Protein AF-A0A3N0EUF0-F1 (afdb_monomer)

InterPro domains:
  IPR025345 Protein of unknown function DUF4249 [PF14054] (13-140)

Foldseek 3Di:
DFDAFEDFAFPDKDWQCQDDPRGHWIKIKIKGFAAQVDWWKKKKWKDWPPDPGIDMDIDTCPPPRRHIDMDMDIDPPDDAFIKIKMKMKTFDPLVSVLVVLVVLCVVPDPPRDDNDQRAEPDADPVDRVPGDSDYDHHYDIHIDMDGHD

Organism: Sinomicrobium pectinilyticum (NCBI:txid1084421)

Secondary structure (DSSP, 8-state):
---EE--PPEEEEEEEEEETTTT-EEEEEEEEE--TTS--EEEEEEE-TT-SS-EEEEEE-TTTTTSEEEEEEE-TT--TT-EEEEEEEEE-HHHHHHHHHHHHHHS--TTPPP------S---SS-TTS--S----EE-EEEEEEE--

Radius of gyration: 17.17 Å; Cα contacts (8 Å, |Δi|>4): 298; chains: 1; bounding box: 48×38×45 Å

Sequence (149 aa):
SEQLMSVPEITRIEQEDDAGFLSDEIEVTFYYQDNPEENNHYMSKFETDFLIYPEYDINDDKFTQGNEMFDSFSHEDLETGDRLDITFYGISERFDNYMSLILEATDGGSFSTPPANVRGNLINTTNEENYAYGYFRLCETDIRSYVVE

Mean predicted aligned error: 4.53 Å

Structure (mmCIF, N/CA/C/O backbone):
data_AF-A0A3N0EUF0-F1
#
_entry.id   AF-A0A3N0EUF0-F1
#
loop_
_atom_site.group_PDB
_atom_site.id
_atom_site.type_symbol
_atom_site.label_atom_id
_atom_site.label_alt_id
_atom_site.label_comp_id
_atom_site.label_asym_id
_atom_site.label_entity_id
_atom_site.label_seq_id
_atom_site.pdbx_PDB_ins_code
_atom_site.Cartn_x
_atom_site.Cartn_y
_atom_site.Cartn_z
_atom_site.occupancy
_atom_site.B_iso_or_equiv
_atom_site.auth_seq_id
_atom_site.auth_comp_id
_atom_site.auth_asym_id
_atom_site.auth_atom_id
_atom_site.pdbx_PDB_model_num
ATOM 1 N N . SER A 1 1 ? -12.086 9.962 13.669 1.00 74.94 1 SER A N 1
ATOM 2 C CA . SER A 1 1 ? -12.888 8.811 13.202 1.00 74.94 1 SER A CA 1
ATOM 3 C C . SER A 1 1 ? -12.436 8.478 11.802 1.00 74.94 1 SER A C 1
ATOM 5 O O . SER A 1 1 ? -11.902 9.367 11.154 1.00 74.94 1 SER A O 1
ATOM 7 N N . GLU A 1 2 ? -12.635 7.243 11.352 1.00 90.88 2 GLU A N 1
ATOM 8 C CA . GLU A 1 2 ? -12.324 6.886 9.966 1.00 90.88 2 GLU A CA 1
ATOM 9 C C . GLU A 1 2 ? -13.209 7.647 8.986 1.00 90.88 2 GLU A C 1
ATOM 11 O O . GLU A 1 2 ? -14.380 7.917 9.274 1.00 90.88 2 GLU A O 1
ATOM 16 N N . GLN A 1 3 ? -12.616 8.001 7.855 1.00 92.69 3 GLN A N 1
ATOM 17 C CA . GLN A 1 3 ? -13.232 8.687 6.725 1.00 92.69 3 GLN A CA 1
ATOM 18 C C . GLN A 1 3 ? -12.701 8.040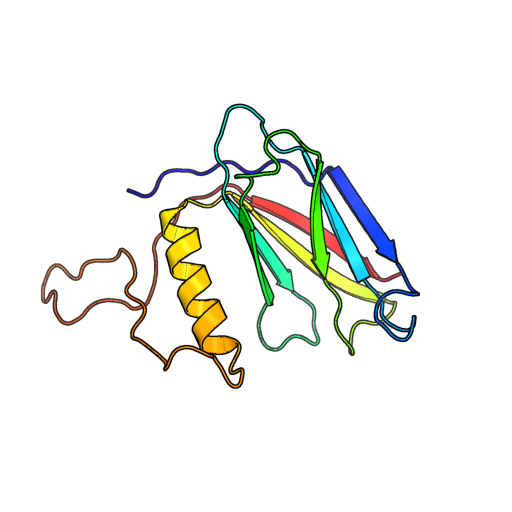 5.449 1.00 92.69 3 GLN A C 1
ATOM 20 O O . GLN A 1 3 ? -11.711 7.322 5.515 1.00 92.69 3 GLN A O 1
ATOM 25 N N . LEU A 1 4 ? -13.368 8.267 4.316 1.00 95.88 4 LEU A N 1
ATOM 26 C CA . LEU A 1 4 ? -12.832 7.835 3.029 1.00 95.88 4 LEU A CA 1
ATOM 27 C C . LEU A 1 4 ? -11.540 8.607 2.757 1.00 95.88 4 LEU A C 1
ATOM 29 O O . LEU A 1 4 ? -11.587 9.826 2.614 1.00 95.88 4 LEU A O 1
ATOM 33 N N . MET A 1 5 ? -10.425 7.887 2.711 1.00 96.81 5 MET A N 1
ATOM 34 C CA . MET A 1 5 ? -9.118 8.438 2.364 1.00 96.81 5 MET A CA 1
ATOM 35 C C . MET A 1 5 ? -8.849 8.204 0.879 1.00 96.81 5 MET A C 1
ATOM 37 O O . MET A 1 5 ? -8.949 7.064 0.423 1.00 96.81 5 MET A O 1
ATOM 41 N N . SER A 1 6 ? -8.547 9.267 0.141 1.00 96.81 6 SER A N 1
ATOM 42 C CA . SER A 1 6 ? -8.184 9.192 -1.277 1.00 96.81 6 SER A CA 1
ATOM 43 C C . SER A 1 6 ? -6.745 8.711 -1.449 1.00 96.81 6 SER A C 1
ATOM 45 O O . SER A 1 6 ? -5.940 8.822 -0.527 1.00 96.81 6 SER A O 1
ATOM 47 N N . VAL A 1 7 ? -6.412 8.211 -2.635 1.00 97.81 7 VAL A N 1
ATOM 48 C CA . VAL A 1 7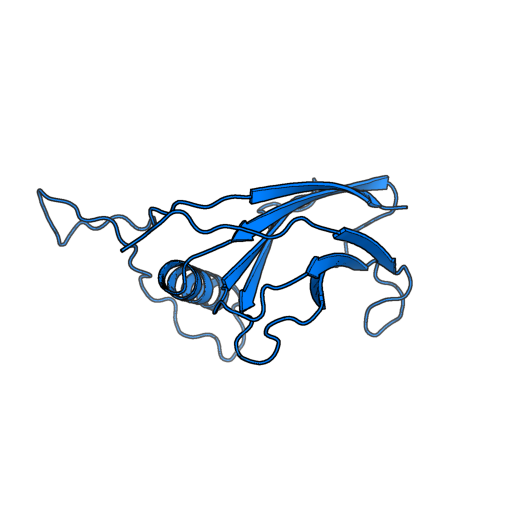 ? -5.048 7.812 -3.001 1.00 97.81 7 VAL A CA 1
ATOM 49 C C . VAL A 1 7 ? -4.712 8.361 -4.387 1.00 97.81 7 VAL A C 1
ATOM 51 O O . VAL A 1 7 ? -5.595 8.356 -5.250 1.00 97.81 7 VAL A O 1
ATOM 54 N N . PRO A 1 8 ? -3.489 8.858 -4.638 1.00 97.75 8 PRO A N 1
ATOM 55 C CA . PRO A 1 8 ? -3.094 9.213 -5.990 1.00 97.75 8 PRO A CA 1
ATOM 56 C C . PRO A 1 8 ? -2.918 7.956 -6.848 1.00 97.75 8 PRO A C 1
ATOM 58 O O . PRO A 1 8 ? -2.670 6.857 -6.352 1.00 97.75 8 PRO A O 1
ATOM 61 N N . GLU A 1 9 ? -3.045 8.126 -8.161 1.00 98.31 9 GLU A N 1
ATOM 62 C CA . GLU A 1 9 ? -2.771 7.049 -9.109 1.00 98.31 9 GLU A CA 1
ATOM 63 C C . GLU A 1 9 ? -1.268 6.746 -9.159 1.00 98.31 9 GLU A C 1
ATOM 65 O O . GLU A 1 9 ? -0.428 7.652 -9.129 1.00 98.31 9 GLU A O 1
ATOM 70 N N . ILE A 1 10 ? -0.936 5.466 -9.318 1.00 98.62 10 ILE A N 1
ATOM 71 C CA . ILE A 1 10 ? 0.412 5.021 -9.660 1.00 98.62 10 ILE A CA 1
ATOM 72 C C . ILE A 1 10 ? 0.716 5.506 -11.078 1.00 98.62 10 ILE A C 1
ATOM 74 O O . ILE A 1 10 ? 0.039 5.115 -12.040 1.00 98.62 10 ILE A O 1
ATOM 78 N N . THR A 1 11 ? 1.742 6.348 -11.202 1.00 98.56 11 THR A N 1
ATOM 79 C CA . THR A 1 11 ? 2.112 7.028 -12.451 1.00 98.56 11 THR A CA 1
ATOM 80 C C . THR A 1 11 ? 3.027 6.178 -13.322 1.00 98.56 11 THR A C 1
ATOM 82 O O . THR A 1 11 ? 2.892 6.196 -14.547 1.00 98.56 11 THR A O 1
ATOM 85 N N . ARG A 1 12 ? 3.940 5.417 -12.708 1.00 98.38 12 ARG A N 1
ATOM 86 C CA . ARG A 1 12 ? 4.823 4.461 -13.391 1.00 98.38 12 ARG A CA 1
ATOM 87 C C . ARG A 1 12 ? 5.288 3.351 -12.449 1.00 98.38 12 ARG A C 1
ATOM 89 O O . ARG A 1 12 ? 5.214 3.503 -11.231 1.00 98.38 12 ARG A O 1
ATOM 96 N N . ILE A 1 13 ? 5.790 2.279 -13.053 1.00 98.69 13 ILE A N 1
ATOM 97 C CA . ILE A 1 13 ? 6.487 1.171 -12.398 1.00 98.69 13 ILE A CA 1
ATOM 98 C C . ILE A 1 13 ? 7.789 0.954 -13.173 1.00 98.69 13 ILE A C 1
ATOM 100 O O . ILE A 1 13 ? 7.759 0.941 -14.406 1.00 98.69 13 ILE A O 1
ATOM 104 N N . GLU A 1 14 ? 8.902 0.831 -12.462 1.00 98.31 14 GLU A N 1
ATOM 105 C CA . GLU A 1 14 ? 10.245 0.593 -12.995 1.00 98.31 14 GLU A CA 1
ATOM 106 C C . GLU A 1 14 ? 10.858 -0.627 -12.286 1.00 98.31 14 GLU A C 1
ATOM 108 O O . GLU A 1 14 ? 10.520 -0.902 -11.136 1.00 98.31 14 GLU A O 1
ATOM 113 N N . GLN A 1 15 ? 11.723 -1.364 -12.985 1.00 97.94 15 GLN A N 1
ATOM 114 C CA . GLN A 1 15 ? 12.467 -2.511 -12.456 1.00 97.94 15 GLN A CA 1
ATOM 115 C C . GLN A 1 15 ? 13.968 -2.230 -12.579 1.00 97.94 15 GLN A C 1
ATOM 117 O O . GLN A 1 15 ? 14.422 -1.768 -13.631 1.00 97.94 15 GLN A O 1
ATOM 122 N N . GLU A 1 16 ? 14.718 -2.523 -11.519 1.00 96.69 16 GLU A N 1
ATOM 123 C CA . GLU A 1 16 ? 16.182 -2.555 -11.501 1.00 96.69 16 GLU A CA 1
ATOM 124 C C . GLU A 1 16 ? 16.652 -3.988 -11.207 1.00 96.69 16 GLU A C 1
ATOM 126 O O . GLU A 1 16 ? 16.190 -4.603 -10.250 1.00 96.69 16 GLU A O 1
ATOM 131 N N . ASP A 1 17 ? 17.564 -4.520 -12.030 1.00 95.12 17 ASP A N 1
ATOM 132 C CA . ASP A 1 17 ? 18.056 -5.911 -11.930 1.00 95.12 17 ASP A CA 1
ATOM 133 C C . ASP A 1 17 ? 19.377 -6.032 -11.148 1.00 95.12 17 ASP A C 1
ATOM 135 O O . ASP A 1 17 ? 19.896 -7.131 -10.946 1.00 95.12 17 ASP A O 1
ATOM 139 N N . ASP A 1 18 ? 19.984 -4.899 -10.793 1.00 92.06 18 ASP A N 1
ATOM 140 C CA . ASP A 1 18 ? 21.274 -4.796 -10.111 1.00 92.06 18 ASP A CA 1
ATOM 141 C C . ASP A 1 18 ? 21.175 -4.031 -8.781 1.00 92.06 18 ASP A C 1
ATOM 143 O O . ASP A 1 18 ? 22.138 -3.384 -8.342 1.00 92.06 18 ASP A O 1
ATOM 147 N N . ALA A 1 19 ? 20.018 -4.157 -8.120 1.00 88.94 19 ALA A N 1
ATOM 148 C CA . ALA A 1 19 ? 19.731 -3.587 -6.811 1.00 88.94 19 ALA A CA 1
ATOM 149 C C . ALA A 1 19 ? 20.407 -4.374 -5.667 1.00 88.94 19 ALA A C 1
ATOM 151 O O . ALA A 1 19 ? 21.133 -5.355 -5.863 1.00 88.94 19 ALA A O 1
ATOM 152 N N . GLY A 1 20 ? 20.198 -3.913 -4.432 1.00 81.31 20 GLY A N 1
ATOM 153 C CA . GLY A 1 20 ? 20.775 -4.533 -3.240 1.00 81.31 20 GLY A CA 1
ATOM 154 C C . GLY A 1 20 ? 22.278 -4.274 -3.066 1.00 81.31 20 GLY A C 1
ATOM 155 O O . GLY A 1 20 ? 22.949 -3.615 -3.861 1.00 81.31 20 GLY A O 1
ATOM 156 N N . PHE A 1 21 ? 22.850 -4.772 -1.965 1.00 82.12 21 PHE A N 1
ATOM 157 C CA . PHE A 1 21 ? 24.268 -4.535 -1.642 1.00 82.12 21 PHE A CA 1
ATOM 158 C C . PHE A 1 21 ? 25.233 -5.276 -2.583 1.00 82.12 21 PHE A C 1
ATOM 160 O O . PHE A 1 21 ? 26.376 -4.847 -2.764 1.00 82.12 21 PHE A O 1
ATOM 167 N N . LEU A 1 22 ? 24.793 -6.409 -3.135 1.00 88.31 22 LEU A N 1
ATOM 168 C CA . LEU A 1 22 ? 25.589 -7.279 -3.998 1.00 88.31 22 LEU A CA 1
ATOM 169 C C . LEU A 1 22 ? 25.297 -7.085 -5.496 1.00 88.31 22 LEU A C 1
ATOM 171 O O . LEU A 1 22 ? 26.023 -7.667 -6.306 1.00 88.31 22 LEU A O 1
ATOM 175 N N . SER A 1 23 ? 24.341 -6.219 -5.859 1.00 88.88 23 SER A N 1
ATOM 176 C CA . SER A 1 23 ? 23.918 -5.970 -7.244 1.00 88.88 23 SER A CA 1
ATOM 177 C C . SER A 1 23 ? 23.411 -7.224 -7.963 1.00 88.88 23 SER A C 1
ATOM 179 O O . SER A 1 23 ? 23.755 -7.470 -9.121 1.00 88.88 23 SER A O 1
ATOM 181 N N . ASP A 1 24 ? 22.651 -8.046 -7.246 1.00 88.31 24 ASP A N 1
ATOM 182 C CA . ASP A 1 24 ? 22.054 -9.299 -7.714 1.00 88.31 24 ASP A CA 1
ATOM 183 C C . ASP A 1 24 ? 20.577 -9.450 -7.314 1.00 88.31 24 ASP A C 1
ATOM 185 O O . ASP A 1 24 ? 20.008 -10.527 -7.490 1.00 88.31 24 ASP A O 1
ATOM 189 N N . GLU A 1 25 ? 19.959 -8.383 -6.804 1.00 93.06 25 GLU A N 1
ATOM 190 C CA . GLU A 1 25 ? 18.548 -8.356 -6.425 1.00 93.06 25 GLU A CA 1
ATOM 191 C C . GLU A 1 25 ? 17.723 -7.618 -7.485 1.00 93.06 25 GLU A C 1
ATOM 193 O O . GLU A 1 25 ? 18.148 -6.586 -8.012 1.00 93.06 25 GLU A O 1
ATOM 198 N N . ILE A 1 26 ? 16.523 -8.137 -7.759 1.00 96.75 26 ILE A N 1
ATOM 199 C CA . ILE A 1 26 ? 15.503 -7.435 -8.536 1.00 96.75 26 ILE A CA 1
ATOM 200 C C . ILE A 1 26 ? 14.717 -6.531 -7.585 1.00 96.75 26 ILE A C 1
ATOM 202 O O . ILE A 1 26 ? 14.162 -7.004 -6.590 1.00 96.75 26 ILE A O 1
ATOM 206 N N . GLU A 1 27 ? 14.625 -5.245 -7.911 1.00 97.81 27 GLU A N 1
ATOM 207 C CA . GLU A 1 27 ? 13.765 -4.283 -7.224 1.00 97.81 27 GLU A CA 1
ATOM 208 C C . GLU A 1 27 ? 12.709 -3.739 -8.190 1.00 97.81 27 GLU A C 1
ATOM 210 O O . GLU A 1 27 ? 13.029 -3.228 -9.263 1.00 97.81 27 GLU A O 1
ATOM 215 N N . VAL A 1 28 ? 11.436 -3.827 -7.800 1.00 98.31 28 VAL A N 1
ATOM 216 C CA . VAL A 1 28 ? 10.321 -3.207 -8.522 1.00 98.31 28 VAL A CA 1
ATOM 217 C C . VAL A 1 28 ? 9.863 -1.982 -7.748 1.00 98.31 28 VAL A C 1
ATOM 219 O O . VAL A 1 28 ? 9.338 -2.099 -6.642 1.00 98.31 28 VAL A O 1
ATOM 222 N N . THR A 1 29 ? 10.013 -0.806 -8.350 1.00 98.56 29 THR A N 1
ATOM 223 C CA . THR A 1 29 ? 9.629 0.474 -7.750 1.00 98.56 29 THR A CA 1
ATOM 224 C C . THR A 1 29 ? 8.424 1.051 -8.473 1.00 98.56 29 THR A C 1
ATOM 226 O O . THR A 1 29 ? 8.420 1.179 -9.699 1.00 98.56 29 THR A O 1
ATOM 229 N N . PHE A 1 30 ? 7.395 1.450 -7.729 1.00 98.75 30 PHE A N 1
ATOM 230 C CA . PHE A 1 30 ? 6.300 2.238 -8.282 1.00 98.75 30 PHE A CA 1
ATOM 231 C C . PHE A 1 30 ? 6.335 3.661 -7.742 1.00 98.75 30 PHE A C 1
ATOM 233 O O . PHE A 1 30 ? 6.784 3.919 -6.630 1.00 98.75 30 PHE A O 1
ATOM 240 N N . TYR A 1 31 ? 5.821 4.593 -8.537 1.00 98.69 31 TYR A N 1
ATOM 241 C CA . TYR A 1 31 ? 5.866 6.013 -8.217 1.00 98.69 31 TYR A CA 1
ATOM 242 C C . TYR A 1 31 ? 4.489 6.647 -8.295 1.00 98.69 31 TYR A C 1
ATOM 244 O O . TYR A 1 31 ? 3.621 6.215 -9.061 1.00 98.69 31 TYR A O 1
ATOM 252 N N . TYR A 1 32 ? 4.312 7.715 -7.529 1.00 98.56 32 TYR A N 1
ATOM 253 C CA . TYR A 1 32 ? 3.076 8.477 -7.461 1.00 98.56 32 TYR A CA 1
ATOM 254 C C . TYR A 1 32 ? 3.357 9.945 -7.127 1.00 98.56 32 TYR A C 1
ATOM 256 O O . TYR A 1 32 ? 4.405 10.305 -6.589 1.00 98.56 32 TYR A O 1
ATOM 264 N N . GLN A 1 33 ? 2.409 10.814 -7.474 1.00 98.38 33 GLN A N 1
ATOM 265 C CA . GLN A 1 33 ? 2.502 12.246 -7.199 1.00 98.38 33 GLN A CA 1
ATOM 266 C C . GLN A 1 33 ? 1.685 12.588 -5.951 1.00 98.38 33 GLN A C 1
ATOM 268 O O . GLN A 1 33 ? 0.459 12.478 -5.974 1.00 98.38 33 GLN A O 1
ATOM 273 N N . ASP A 1 34 ? 2.361 13.037 -4.893 1.00 98.00 34 ASP A N 1
ATOM 274 C CA . ASP A 1 34 ? 1.716 13.472 -3.654 1.00 98.00 34 ASP A CA 1
ATOM 275 C C . ASP A 1 34 ? 1.039 14.852 -3.799 1.00 98.00 34 ASP A C 1
ATOM 277 O O . ASP A 1 34 ? 1.444 15.680 -4.629 1.00 98.00 34 ASP A O 1
ATOM 281 N N . ASN A 1 35 ? -0.006 15.095 -2.998 1.00 95.94 35 ASN A N 1
ATOM 282 C CA . ASN A 1 35 ? -0.722 16.367 -2.949 1.00 95.94 35 ASN A CA 1
ATOM 283 C C . ASN A 1 35 ? -0.085 17.324 -1.917 1.00 95.94 35 ASN A C 1
ATOM 285 O O . ASN A 1 35 ? -0.214 17.083 -0.720 1.00 95.94 35 ASN A O 1
ATOM 289 N N . PRO A 1 36 ? 0.481 18.481 -2.325 1.00 95.94 36 PRO A N 1
ATOM 290 C CA . PRO A 1 36 ? 1.161 19.396 -1.399 1.00 95.94 36 PRO A CA 1
ATOM 291 C C . PRO A 1 36 ? 0.265 20.044 -0.332 1.0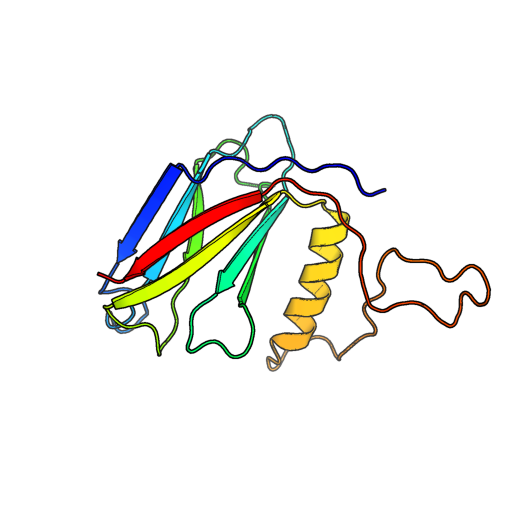0 95.94 36 PRO A C 1
ATOM 293 O O . PRO A 1 36 ? 0.785 20.629 0.622 1.00 95.94 36 PRO A O 1
ATOM 296 N N . GLU A 1 37 ? -1.058 20.043 -0.521 1.00 96.00 37 GLU A N 1
ATOM 297 C CA . GLU A 1 37 ? -2.008 20.750 0.349 1.00 96.00 37 GLU A CA 1
ATOM 298 C C . GLU A 1 37 ? -2.558 19.889 1.497 1.00 96.00 37 GLU A C 1
ATOM 300 O O . GLU A 1 37 ? -3.253 20.409 2.375 1.00 96.00 37 GLU A O 1
ATOM 305 N N . GLU A 1 38 ? -2.256 18.593 1.504 1.00 93.31 38 GLU A N 1
ATOM 306 C CA . GLU A 1 38 ? -2.772 17.616 2.463 1.00 93.31 38 GLU A CA 1
ATOM 307 C C . GLU A 1 38 ? -1.607 16.963 3.223 1.00 93.31 38 GLU A C 1
ATOM 309 O O . GLU A 1 38 ? -0.467 17.042 2.786 1.00 93.31 38 GLU A O 1
ATOM 314 N N . ASN A 1 39 ? -1.889 16.398 4.402 1.00 94.50 39 ASN A N 1
ATOM 315 C CA . ASN A 1 39 ? -0.944 15.517 5.091 1.00 94.50 39 ASN A CA 1
ATOM 316 C C . ASN A 1 39 ? -1.454 14.097 4.875 1.00 94.50 39 ASN A C 1
ATOM 318 O O . ASN A 1 39 ? -2.484 13.717 5.452 1.00 94.50 39 ASN A O 1
ATOM 322 N N . ASN A 1 40 ? -0.774 13.352 4.024 1.00 97.06 40 ASN A N 1
ATOM 323 C CA . ASN A 1 40 ? -1.196 12.047 3.570 1.00 97.06 40 ASN A CA 1
ATOM 324 C C . ASN A 1 40 ? -0.394 10.933 4.231 1.00 97.06 40 ASN A C 1
ATOM 326 O O . ASN A 1 40 ? 0.806 11.030 4.485 1.00 97.06 40 ASN A O 1
ATOM 330 N N . HIS A 1 41 ? -1.108 9.841 4.473 1.00 97.81 41 HIS A N 1
ATOM 331 C CA . HIS A 1 41 ? -0.535 8.569 4.866 1.00 97.81 41 HIS A CA 1
ATOM 332 C C . HIS A 1 41 ? -0.918 7.539 3.817 1.00 97.81 41 HIS A C 1
ATOM 334 O O . HIS A 1 41 ? -2.058 7.503 3.335 1.00 97.81 41 HIS A O 1
ATOM 340 N N . TYR A 1 42 ? 0.028 6.675 3.509 1.00 98.12 42 TYR A N 1
ATOM 341 C CA . TYR A 1 42 ? -0.067 5.690 2.460 1.00 98.12 42 TYR A CA 1
ATOM 342 C C . TYR A 1 42 ? 0.304 4.316 2.992 1.00 98.12 42 TYR A C 1
ATOM 344 O O . TYR A 1 42 ? 1.071 4.175 3.940 1.00 98.12 42 TYR A O 1
ATOM 352 N N . MET A 1 43 ? -0.262 3.290 2.373 1.00 98.38 43 MET A N 1
ATOM 353 C CA . MET A 1 43 ? 0.16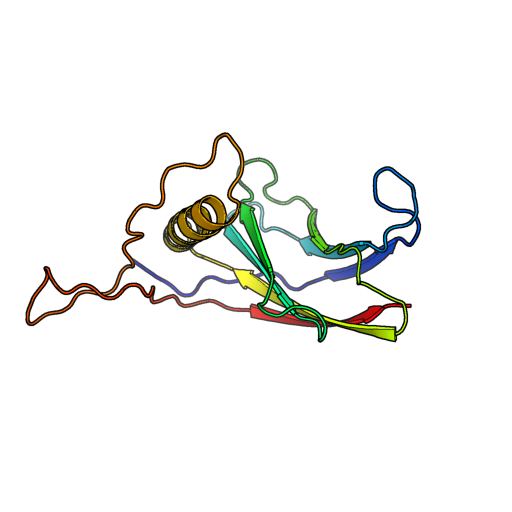4 1.918 2.598 1.00 98.38 43 MET A CA 1
ATOM 354 C C . MET A 1 43 ? 0.230 1.204 1.264 1.00 98.38 43 MET A C 1
ATOM 356 O O . MET A 1 43 ? -0.684 1.339 0.447 1.00 98.38 43 MET A O 1
ATOM 360 N N . SER A 1 44 ? 1.259 0.399 1.085 1.00 98.56 44 SER A N 1
ATOM 361 C CA . SER A 1 44 ? 1.405 -0.497 -0.052 1.00 98.56 44 SER A CA 1
ATOM 362 C C . SER A 1 44 ? 1.182 -1.924 0.404 1.00 98.56 44 SER A C 1
ATOM 364 O O . SER A 1 44 ? 1.444 -2.278 1.551 1.00 98.56 44 SER A O 1
ATOM 366 N N . LYS A 1 45 ? 0.637 -2.741 -0.489 1.00 98.50 45 LYS A N 1
ATOM 367 C CA . LYS A 1 45 ? 0.515 -4.183 -0.318 1.00 98.50 45 LYS A CA 1
ATOM 368 C C . LYS A 1 45 ? 1.099 -4.855 -1.544 1.00 98.50 45 LYS A C 1
ATOM 370 O O . LYS A 1 45 ? 0.621 -4.598 -2.651 1.00 98.50 45 LYS A O 1
ATOM 375 N N . PHE A 1 46 ? 2.047 -5.745 -1.309 1.00 98.62 46 PHE A N 1
ATOM 376 C CA . PHE A 1 46 ? 2.716 -6.539 -2.323 1.00 98.62 46 PHE A CA 1
ATOM 377 C C . PHE A 1 46 ? 2.306 -8.004 -2.183 1.00 98.62 46 PHE A C 1
ATOM 379 O O . PHE A 1 46 ? 2.325 -8.577 -1.090 1.00 98.62 46 PHE A O 1
ATOM 386 N N . GLU A 1 47 ? 1.880 -8.603 -3.291 1.00 98.56 47 GLU A N 1
ATOM 387 C CA . GLU A 1 47 ? 1.482 -10.006 -3.373 1.00 98.56 47 GLU A CA 1
ATOM 388 C C . GLU A 1 47 ? 2.158 -10.679 -4.565 1.00 98.56 47 GLU A C 1
ATOM 390 O O . GLU A 1 47 ? 2.112 -10.178 -5.685 1.00 98.56 47 GLU A O 1
ATOM 395 N N . THR A 1 48 ? 2.743 -11.846 -4.322 1.00 98.12 48 THR A N 1
ATOM 396 C CA . THR A 1 48 ? 3.307 -12.741 -5.338 1.00 98.12 48 THR A CA 1
ATOM 397 C C . THR A 1 48 ? 3.191 -14.183 -4.839 1.00 98.12 48 THR A C 1
ATOM 399 O O . THR A 1 48 ? 2.964 -14.417 -3.650 1.00 98.12 48 THR A O 1
ATOM 402 N N . ASP A 1 49 ? 3.298 -15.158 -5.739 1.00 97.06 49 ASP A N 1
ATOM 403 C CA . ASP A 1 49 ? 2.983 -16.567 -5.472 1.00 97.06 49 ASP A CA 1
ATOM 404 C C . ASP A 1 49 ? 3.889 -17.213 -4.407 1.00 97.06 49 ASP A C 1
ATOM 406 O O . ASP A 1 49 ? 3.455 -18.141 -3.716 1.00 97.06 49 ASP A O 1
ATOM 410 N N . PHE A 1 50 ? 5.134 -16.744 -4.258 1.00 96.88 50 PHE A N 1
ATOM 411 C CA . PHE A 1 50 ? 6.066 -17.271 -3.254 1.00 96.88 50 PHE A CA 1
ATOM 412 C C . PHE A 1 50 ? 5.834 -16.698 -1.846 1.00 96.88 50 PHE A C 1
ATOM 414 O O . PHE A 1 50 ? 6.227 -17.324 -0.857 1.00 96.88 50 PHE A O 1
ATOM 421 N N . LEU A 1 51 ? 5.154 -15.551 -1.721 1.00 96.69 51 LEU A N 1
ATOM 422 C CA . LEU A 1 51 ? 4.849 -14.950 -0.425 1.00 96.69 51 LEU A CA 1
ATOM 423 C C . LEU A 1 51 ? 3.716 -15.715 0.275 1.00 96.69 51 LEU A C 1
ATOM 425 O O . LEU A 1 51 ? 2.583 -15.783 -0.200 1.00 96.69 51 LEU A O 1
ATOM 429 N N . ILE A 1 52 ? 3.994 -16.257 1.467 1.00 95.81 52 ILE A N 1
ATOM 430 C CA . ILE A 1 52 ? 2.972 -16.934 2.293 1.00 95.81 52 ILE A CA 1
ATOM 431 C C . ILE A 1 52 ? 1.886 -15.942 2.741 1.00 95.81 52 ILE A C 1
ATOM 433 O O . ILE A 1 52 ? 0.708 -16.299 2.839 1.00 95.81 52 ILE A O 1
ATOM 437 N N 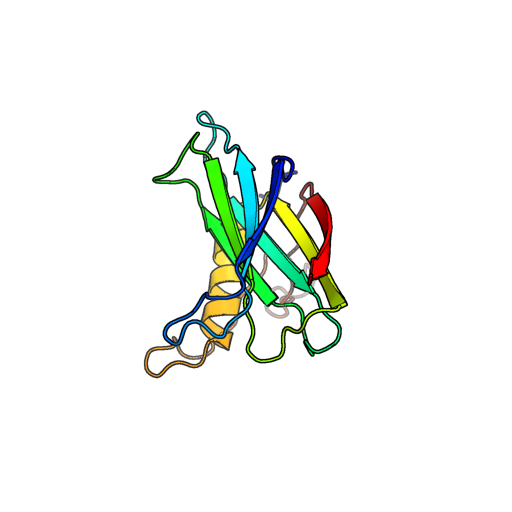. TYR A 1 53 ? 2.291 -14.705 3.030 1.00 94.62 53 TYR A N 1
ATOM 438 C CA . TYR A 1 53 ? 1.418 -13.587 3.366 1.00 94.62 53 TYR A CA 1
ATOM 439 C C . TYR A 1 53 ? 1.849 -12.359 2.568 1.00 94.62 53 TYR A C 1
ATOM 441 O O . TYR A 1 53 ? 3.043 -12.218 2.322 1.00 94.62 53 TYR A O 1
ATOM 449 N N . PRO A 1 54 ? 0.918 -11.457 2.219 1.00 96.56 54 PRO A N 1
ATOM 450 C CA . PRO 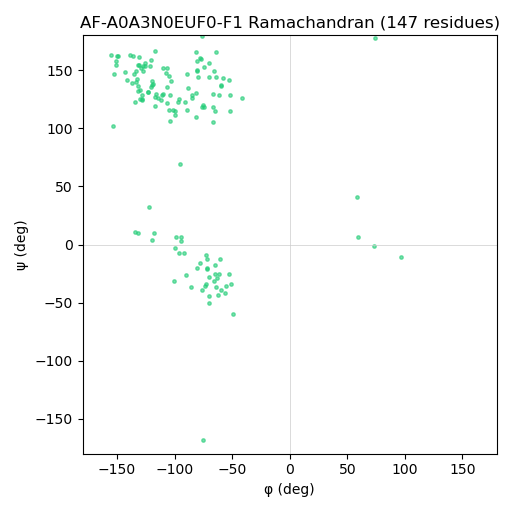A 1 54 ? 1.280 -10.199 1.586 1.00 96.56 54 PRO A CA 1
ATOM 451 C C . PRO A 1 54 ? 2.238 -9.398 2.460 1.00 96.56 54 PRO A C 1
ATOM 453 O O . PRO A 1 54 ? 2.059 -9.352 3.684 1.00 96.56 54 PRO A O 1
ATOM 456 N N . GLU A 1 55 ? 3.175 -8.717 1.820 1.00 96.38 55 GLU A N 1
ATOM 457 C CA . GLU A 1 55 ? 4.017 -7.727 2.478 1.00 96.38 55 GLU A CA 1
ATOM 458 C C . GLU A 1 55 ? 3.351 -6.358 2.423 1.00 96.38 55 GLU A C 1
ATOM 460 O O . GLU A 1 55 ? 2.611 -6.043 1.486 1.00 96.38 55 GLU A O 1
ATOM 465 N N . TYR A 1 56 ? 3.568 -5.566 3.468 1.00 96.94 56 TYR A N 1
ATOM 466 C CA . TYR A 1 56 ? 2.991 -4.238 3.593 1.00 96.94 56 TYR A CA 1
ATOM 467 C C . TYR A 1 56 ? 4.072 -3.252 3.989 1.00 96.94 56 TYR A C 1
ATOM 469 O O . TYR A 1 56 ? 4.813 -3.523 4.933 1.00 96.94 56 TYR A O 1
ATOM 477 N N . ASP A 1 57 ? 4.063 -2.096 3.339 1.00 96.38 57 ASP A N 1
ATOM 478 C CA . ASP A 1 57 ? 4.849 -0.940 3.754 1.00 96.38 57 ASP A CA 1
ATOM 479 C C . ASP A 1 57 ? 3.935 0.259 4.027 1.00 96.38 57 ASP A C 1
ATOM 481 O O . ASP A 1 57 ? 2.812 0.333 3.511 1.00 96.38 57 ASP A O 1
ATOM 485 N N . ILE A 1 58 ? 4.380 1.163 4.897 1.00 96.00 58 ILE A N 1
ATOM 486 C CA . ILE A 1 58 ? 3.641 2.352 5.321 1.00 96.00 58 ILE A CA 1
ATOM 487 C C . ILE A 1 58 ? 4.530 3.574 5.142 1.00 96.00 58 ILE A C 1
ATOM 489 O O . ILE A 1 58 ? 5.633 3.633 5.676 1.00 96.00 58 ILE A O 1
ATOM 493 N N . ASN A 1 59 ? 3.992 4.586 4.468 1.00 95.31 59 ASN A N 1
ATOM 494 C CA . ASN A 1 59 ? 4.709 5.809 4.138 1.00 95.31 59 ASN A CA 1
ATOM 495 C C . ASN A 1 59 ? 3.864 7.046 4.482 1.00 95.31 59 ASN A C 1
ATOM 497 O O . ASN A 1 59 ? 2.653 7.055 4.266 1.00 95.31 59 ASN A O 1
ATOM 501 N N . ASP A 1 60 ? 4.494 8.111 4.982 1.00 94.75 60 ASP A N 1
ATOM 502 C CA . ASP A 1 60 ? 3.856 9.410 5.238 1.00 94.75 60 ASP A CA 1
ATOM 503 C C . ASP A 1 60 ? 4.599 10.554 4.536 1.00 94.75 60 ASP A C 1
ATOM 505 O O . ASP A 1 60 ? 5.795 10.465 4.254 1.00 94.75 60 ASP A O 1
ATOM 509 N N . ASP A 1 61 ? 3.884 11.634 4.225 1.00 95.31 61 ASP A N 1
ATOM 510 C CA . ASP A 1 61 ? 4.407 12.742 3.421 1.00 95.31 61 ASP A CA 1
ATOM 511 C C . ASP A 1 61 ? 4.983 13.910 4.235 1.00 95.31 61 ASP A C 1
ATOM 513 O O . ASP A 1 61 ? 5.378 14.927 3.660 1.00 95.31 61 ASP A O 1
ATOM 517 N N . LYS A 1 62 ? 5.090 13.801 5.566 1.00 92.62 62 LYS A N 1
ATOM 518 C CA . LYS A 1 62 ? 5.348 14.933 6.480 1.00 92.62 62 LYS A CA 1
ATOM 519 C C . LYS A 1 62 ? 6.571 15.787 6.130 1.00 92.62 62 LYS A C 1
ATOM 521 O O . LYS A 1 62 ? 6.661 16.951 6.531 1.00 92.62 62 LYS A O 1
ATOM 526 N N . PHE A 1 63 ? 7.548 15.207 5.434 1.00 93.44 63 PHE A N 1
ATOM 527 C CA . PHE A 1 63 ? 8.763 15.889 4.977 1.00 93.44 63 PHE A CA 1
ATOM 528 C C . PHE A 1 63 ? 8.945 15.887 3.452 1.00 93.44 63 PHE A C 1
ATOM 530 O O . PHE A 1 63 ? 9.962 16.379 2.958 1.00 93.44 63 PHE A O 1
ATOM 537 N N . THR A 1 64 ? 7.972 15.360 2.712 1.00 95.00 64 THR A N 1
ATOM 538 C CA . THR A 1 64 ? 8.005 15.147 1.259 1.00 95.00 64 THR A CA 1
ATOM 539 C C . THR A 1 64 ? 6.747 15.644 0.539 1.00 95.00 64 THR A C 1
ATOM 541 O O . THR A 1 64 ? 6.622 15.398 -0.655 1.00 95.00 64 THR A O 1
ATOM 544 N N . GLN A 1 65 ? 5.866 16.385 1.220 1.00 95.56 65 GLN A N 1
ATOM 545 C CA . GLN A 1 65 ? 4.645 16.977 0.662 1.00 95.56 65 GLN A CA 1
ATOM 546 C C . GLN A 1 65 ? 4.836 17.586 -0.737 1.00 95.56 65 GLN A C 1
ATOM 548 O O . GLN A 1 65 ? 5.687 18.456 -0.955 1.00 95.56 65 GLN A O 1
ATOM 553 N N . GLY A 1 66 ? 3.996 17.159 -1.676 1.00 96.44 66 GLY A N 1
ATOM 554 C CA . GLY A 1 66 ? 3.982 17.606 -3.067 1.00 96.44 66 GLY A CA 1
ATOM 555 C C . GLY A 1 66 ? 5.119 17.085 -3.941 1.00 96.44 66 GLY A C 1
ATOM 556 O O . GLY A 1 66 ? 5.161 17.420 -5.128 1.00 96.44 66 GLY A O 1
ATOM 557 N N . ASN A 1 67 ? 6.047 16.297 -3.398 1.00 97.88 67 ASN A N 1
ATOM 558 C CA . ASN A 1 67 ? 7.075 15.654 -4.204 1.00 97.88 67 ASN A CA 1
ATOM 559 C C . ASN A 1 67 ? 6.500 14.436 -4.931 1.00 97.88 67 ASN A C 1
ATOM 561 O O . ASN A 1 67 ? 5.482 13.862 -4.546 1.00 97.88 67 ASN A O 1
ATOM 565 N N . GLU A 1 68 ? 7.192 14.019 -5.986 1.00 98.00 68 GLU A N 1
ATOM 566 C CA . GLU A 1 68 ? 7.041 12.649 -6.451 1.00 98.00 68 GLU A CA 1
ATOM 567 C C . GLU A 1 68 ? 7.606 11.713 -5.378 1.00 98.00 68 GLU A C 1
ATOM 569 O O . GLU A 1 68 ? 8.717 11.923 -4.880 1.00 98.00 68 GLU A O 1
ATOM 574 N N . MET A 1 69 ? 6.815 10.715 -5.014 1.00 97.88 69 MET A N 1
ATOM 575 C CA . MET A 1 69 ? 7.153 9.697 -4.032 1.00 97.88 69 MET A CA 1
ATOM 576 C C . MET A 1 69 ? 7.176 8.328 -4.704 1.00 97.88 69 MET A C 1
ATOM 578 O O . MET A 1 69 ? 6.720 8.163 -5.841 1.00 97.88 69 MET A O 1
ATOM 582 N N . PHE A 1 70 ? 7.737 7.355 -3.999 1.00 98.06 70 PHE A N 1
ATOM 583 C CA . PHE A 1 70 ? 7.851 5.989 -4.468 1.00 98.06 70 PHE A CA 1
ATOM 584 C C . PHE A 1 70 ? 7.796 5.017 -3.305 1.00 98.06 70 PHE A C 1
ATOM 586 O O . PHE A 1 70 ? 8.007 5.405 -2.157 1.00 98.06 70 PHE A O 1
ATOM 593 N N . ASP A 1 71 ? 7.531 3.769 -3.647 1.00 98.00 71 ASP A N 1
ATOM 594 C CA . ASP A 1 71 ? 7.655 2.622 -2.766 1.00 98.00 71 ASP A CA 1
ATOM 595 C C . ASP A 1 71 ? 8.176 1.450 -3.611 1.00 98.00 71 ASP A C 1
ATOM 597 O O . ASP A 1 71 ? 7.930 1.400 -4.828 1.00 98.00 71 ASP A O 1
ATOM 601 N N . SER A 1 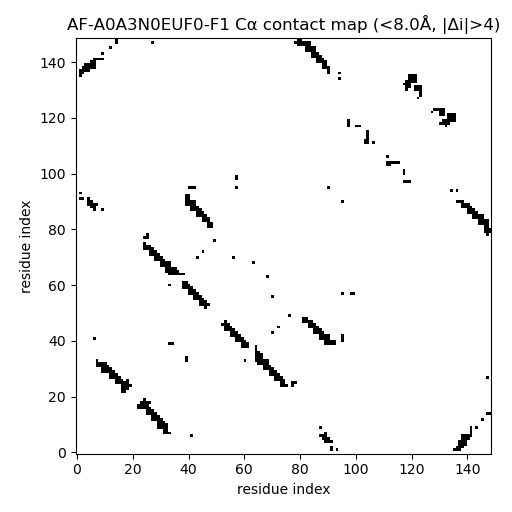72 ? 8.946 0.557 -3.001 1.00 97.38 72 SER A N 1
ATOM 602 C CA . SER A 1 72 ? 9.652 -0.508 -3.706 1.00 97.38 72 SER A CA 1
ATOM 603 C C . SER A 1 72 ? 9.450 -1.866 -3.050 1.00 97.38 72 SER A C 1
ATOM 605 O O . SER A 1 72 ? 9.155 -1.993 -1.865 1.00 97.38 72 SER A O 1
ATOM 607 N N . PHE A 1 73 ? 9.578 -2.903 -3.868 1.00 97.62 73 PHE A N 1
ATOM 608 C CA . PHE A 1 73 ? 9.554 -4.285 -3.429 1.00 97.62 73 PHE A CA 1
ATOM 609 C C . PHE A 1 73 ? 10.758 -5.017 -4.009 1.00 97.62 73 PHE A C 1
ATOM 611 O O . PHE A 1 73 ? 10.941 -5.050 -5.228 1.00 97.62 73 PHE A O 1
ATOM 618 N N . SER A 1 74 ? 11.540 -5.638 -3.132 1.00 95.56 74 SER A N 1
ATOM 619 C CA . SER A 1 74 ? 12.567 -6.613 -3.484 1.00 95.56 74 SER A CA 1
ATOM 620 C C . SER A 1 74 ? 12.467 -7.807 -2.539 1.00 95.56 74 SER A C 1
ATOM 622 O O . SER A 1 74 ? 12.081 -7.677 -1.376 1.00 95.56 74 SER A O 1
ATOM 624 N N . HIS A 1 75 ? 12.781 -8.995 -3.046 1.00 94.69 75 HIS A N 1
ATOM 625 C CA . HIS A 1 75 ? 12.808 -10.218 -2.250 1.00 94.69 75 HIS A CA 1
ATOM 626 C C . HIS A 1 75 ? 13.799 -11.207 -2.873 1.00 94.69 75 HIS A C 1
ATOM 628 O O . HIS A 1 75 ? 13.925 -11.258 -4.094 1.00 94.69 75 HIS A O 1
ATOM 634 N N . GLU A 1 76 ? 14.473 -12.020 -2.053 1.00 92.25 76 GLU A N 1
ATOM 635 C CA . GLU A 1 76 ? 15.507 -12.968 -2.517 1.00 92.25 76 GLU A CA 1
ATOM 636 C C . GLU A 1 76 ? 14.983 -14.029 -3.50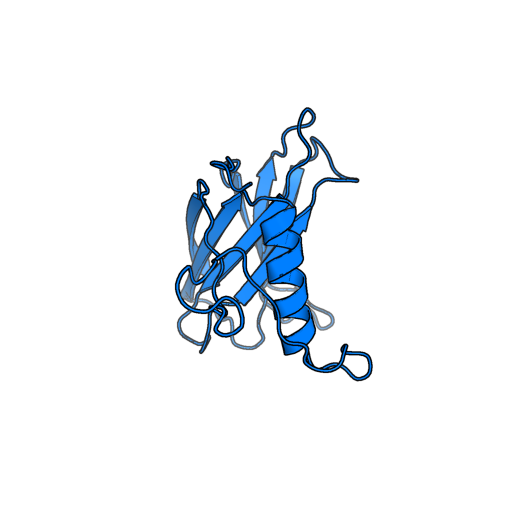3 1.00 92.25 76 GLU A C 1
ATOM 638 O O . GLU A 1 76 ? 15.737 -14.546 -4.322 1.00 92.25 76 GLU A O 1
ATOM 643 N N . ASP A 1 77 ? 13.686 -14.325 -3.421 1.00 94.88 77 ASP A N 1
ATOM 644 C CA . ASP A 1 77 ? 12.974 -15.280 -4.281 1.00 94.88 77 ASP A CA 1
ATOM 645 C C . ASP A 1 77 ? 12.277 -14.624 -5.494 1.00 94.88 77 ASP A C 1
ATOM 647 O O . ASP A 1 77 ? 11.569 -15.317 -6.221 1.00 94.88 77 ASP A O 1
ATOM 651 N N . LEU A 1 78 ? 12.414 -13.307 -5.706 1.00 96.50 78 LEU A N 1
ATOM 652 C CA . LEU A 1 78 ? 11.794 -12.621 -6.845 1.00 96.50 78 LEU A CA 1
ATOM 653 C C . LEU A 1 78 ? 12.571 -12.908 -8.136 1.00 96.50 78 LEU A C 1
ATOM 655 O O . LEU A 1 78 ? 13.736 -12.533 -8.258 1.00 96.50 78 LEU A O 1
ATOM 659 N N . GLU A 1 79 ? 11.919 -13.532 -9.119 1.00 96.06 79 GLU A N 1
ATOM 660 C CA . GLU A 1 79 ? 12.550 -13.944 -10.377 1.00 96.06 79 GLU A CA 1
ATOM 661 C C . GLU A 1 79 ? 11.808 -13.407 -11.618 1.00 96.06 79 GLU A C 1
ATOM 663 O O . GLU A 1 79 ? 10.602 -13.147 -11.606 1.00 96.06 79 GLU A O 1
ATOM 668 N N . THR A 1 80 ? 12.519 -13.285 -12.747 1.00 96.88 80 THR A N 1
ATOM 669 C CA . THR A 1 80 ? 11.920 -12.965 -14.055 1.00 96.88 80 THR A CA 1
ATOM 670 C C . THR A 1 80 ? 10.754 -13.902 -14.383 1.00 96.88 80 THR A C 1
ATOM 672 O O . THR A 1 80 ? 10.892 -15.128 -14.415 1.00 96.88 80 THR A O 1
ATOM 675 N N . GLY A 1 81 ? 9.615 -13.316 -14.746 1.00 97.81 81 GLY A N 1
ATOM 676 C CA . GLY A 1 81 ? 8.373 -14.013 -15.063 1.00 97.81 81 GLY A CA 1
ATOM 677 C C . GLY A 1 81 ? 7.389 -14.101 -13.898 1.00 97.81 81 GLY A C 1
ATOM 678 O O . GLY A 1 81 ? 6.227 -14.445 -14.143 1.00 97.81 81 GLY A O 1
ATOM 679 N N . ASP A 1 82 ? 7.805 -13.751 -12.679 1.00 98.31 82 ASP A N 1
ATOM 680 C CA . ASP A 1 82 ? 6.903 -13.651 -11.539 1.00 98.31 82 ASP A CA 1
ATOM 681 C C . ASP A 1 82 ? 5.893 -12.520 -11.723 1.00 98.31 82 ASP A C 1
ATOM 683 O O . ASP A 1 82 ? 6.149 -11.497 -12.363 1.00 98.31 82 ASP A O 1
ATOM 687 N N . ARG A 1 83 ? 4.707 -12.712 -11.145 1.00 98.56 83 ARG A N 1
ATOM 688 C CA . ARG A 1 83 ? 3.651 -11.704 -11.118 1.00 98.56 83 ARG A CA 1
ATOM 689 C C . ARG A 1 83 ? 3.627 -11.042 -9.747 1.00 98.56 83 ARG A C 1
ATOM 691 O O . ARG A 1 83 ? 3.257 -11.680 -8.767 1.00 98.56 83 ARG A O 1
ATOM 698 N N . LEU A 1 84 ? 3.919 -9.748 -9.721 1.00 98.62 84 LEU A N 1
ATOM 699 C CA . LEU A 1 84 ? 3.785 -8.891 -8.553 1.00 98.62 84 LEU A CA 1
ATOM 700 C C . LEU A 1 84 ? 2.483 -8.086 -8.650 1.00 98.62 84 LEU A C 1
ATOM 702 O O . LEU A 1 84 ? 2.328 -7.212 -9.507 1.00 98.62 84 LEU A O 1
ATOM 706 N N . ASP A 1 85 ? 1.527 -8.380 -7.775 1.00 98.75 85 ASP A N 1
ATOM 707 C CA . ASP A 1 85 ? 0.313 -7.590 -7.610 1.00 98.75 85 ASP A CA 1
ATOM 708 C C . ASP A 1 85 ? 0.540 -6.518 -6.529 1.00 98.75 85 ASP A C 1
ATOM 710 O O . ASP A 1 85 ? 0.880 -6.815 -5.385 1.00 98.75 85 ASP A O 1
ATOM 714 N N . ILE A 1 86 ? 0.340 -5.255 -6.910 1.00 98.81 86 ILE A N 1
ATOM 715 C CA . ILE A 1 86 ? 0.546 -4.071 -6.071 1.00 98.81 86 ILE A CA 1
ATOM 716 C C . ILE A 1 86 ? -0.819 -3.452 -5.790 1.00 98.81 86 ILE A C 1
ATOM 718 O O . ILE A 1 86 ? -1.557 -3.103 -6.717 1.00 98.81 86 ILE A O 1
ATOM 722 N N . THR A 1 87 ? -1.159 -3.281 -4.514 1.00 98.75 87 THR A N 1
ATOM 723 C CA . THR A 1 87 ? -2.294 -2.443 -4.107 1.00 98.75 87 THR A CA 1
ATOM 724 C C . THR A 1 87 ? -1.810 -1.275 -3.269 1.00 98.75 87 THR A C 1
ATOM 726 O O . THR A 1 87 ? -1.279 -1.467 -2.178 1.00 98.75 87 THR A O 1
ATOM 729 N N . PHE A 1 88 ? -2.059 -0.068 -3.759 1.00 98.75 88 PHE A N 1
ATOM 730 C CA . PHE A 1 88 ? -1.695 1.175 -3.104 1.00 98.75 88 PHE A CA 1
ATOM 731 C C . PHE A 1 88 ? -2.925 1.818 -2.463 1.00 98.75 88 PHE A C 1
ATOM 733 O O . PHE A 1 88 ? -3.972 1.960 -3.101 1.00 98.75 88 PHE A O 1
ATOM 740 N N . TYR A 1 89 ? -2.818 2.166 -1.184 1.00 98.50 89 TYR A N 1
ATOM 741 C CA . TYR A 1 89 ? -3.910 2.668 -0.357 1.00 98.50 89 TYR A CA 1
ATOM 742 C C . TYR A 1 89 ? -3.601 4.069 0.156 1.00 98.50 89 TYR A C 1
ATOM 744 O O . TYR A 1 89 ? -2.536 4.308 0.717 1.00 98.50 89 TYR A O 1
ATOM 752 N N . GLY A 1 90 ? -4.601 4.943 0.110 1.00 97.94 90 GLY A N 1
ATOM 753 C CA . GLY A 1 90 ? -4.658 6.112 0.978 1.00 97.94 90 GLY A CA 1
ATOM 754 C C . GLY A 1 90 ? -5.197 5.685 2.334 1.00 97.94 90 GLY A C 1
ATOM 755 O O . GLY A 1 90 ? -6.206 4.979 2.406 1.00 97.94 90 GLY A O 1
ATOM 756 N N . ILE A 1 91 ? -4.542 6.058 3.426 1.00 97.88 91 ILE A N 1
ATOM 757 C CA . ILE A 1 91 ? -4.943 5.633 4.769 1.00 97.88 91 ILE A CA 1
ATOM 758 C C . ILE A 1 91 ? -5.018 6.807 5.739 1.00 97.88 91 ILE A C 1
ATOM 760 O O . ILE A 1 91 ? -4.508 7.893 5.494 1.00 97.88 91 ILE A O 1
ATOM 764 N N . SER A 1 92 ? -5.731 6.607 6.846 1.00 97.12 92 SER A N 1
ATOM 765 C CA . SER A 1 92 ? -5.798 7.612 7.901 1.00 97.12 92 SER A CA 1
ATOM 766 C C . SER A 1 92 ? -4.549 7.514 8.772 1.00 97.12 92 SER A C 1
ATOM 768 O O . SER A 1 92 ? -4.072 6.410 9.030 1.00 97.12 92 SER A O 1
ATOM 770 N N . GLU A 1 93 ? -4.100 8.633 9.346 1.00 95.62 93 GLU A N 1
ATOM 771 C CA . GLU A 1 93 ? -3.037 8.649 10.369 1.00 95.62 93 GLU A CA 1
ATOM 772 C C . GLU A 1 93 ? -3.328 7.650 11.507 1.00 95.62 93 GLU A C 1
ATOM 774 O O . GLU A 1 93 ? -2.445 7.027 12.090 1.00 95.62 93 GLU A O 1
ATOM 779 N N . ARG A 1 94 ? -4.604 7.451 11.859 1.00 94.94 94 ARG A N 1
ATOM 780 C CA . ARG A 1 94 ? -4.974 6.512 12.924 1.00 94.94 94 ARG A CA 1
ATOM 781 C C . ARG A 1 94 ? -4.817 5.052 12.490 1.00 94.94 94 ARG A C 1
ATOM 783 O O . ARG A 1 94 ? -4.583 4.206 13.353 1.00 94.94 94 ARG A O 1
ATOM 790 N N . PHE A 1 95 ? -5.057 4.734 11.221 1.00 96.06 95 PHE A N 1
ATOM 791 C CA . PHE A 1 95 ? -4.835 3.392 10.689 1.00 96.06 95 PHE A CA 1
ATOM 792 C C . PHE A 1 95 ? -3.346 3.129 10.464 1.00 96.06 95 PHE A C 1
ATOM 794 O O . PHE A 1 95 ? -2.891 2.052 10.828 1.00 96.06 95 PHE A O 1
ATOM 801 N N . ASP A 1 96 ? -2.609 4.128 9.978 1.00 95.94 96 ASP A N 1
ATOM 802 C CA . ASP A 1 96 ? -1.144 4.146 9.904 1.00 95.94 96 ASP A CA 1
ATOM 803 C C . ASP A 1 96 ? -0.539 3.739 11.252 1.00 95.94 96 ASP A C 1
ATOM 805 O O . ASP A 1 96 ? 0.023 2.657 11.372 1.00 95.94 96 ASP A O 1
ATOM 809 N N . ASN A 1 97 ? -0.840 4.485 12.319 1.00 93.38 97 ASN A N 1
ATOM 810 C CA . ASN A 1 97 ? -0.363 4.167 13.667 1.00 93.38 97 ASN A CA 1
ATOM 811 C C . ASN A 1 97 ? -0.733 2.745 14.133 1.00 93.38 97 ASN A C 1
ATOM 813 O O . ASN A 1 97 ? 0.014 2.114 14.877 1.00 93.38 97 ASN A O 1
ATOM 817 N N . TYR A 1 98 ? -1.911 2.240 13.751 1.00 93.50 98 TYR A N 1
ATOM 818 C CA . TYR A 1 98 ? -2.331 0.880 14.097 1.00 93.50 98 TYR A CA 1
ATOM 819 C C . TYR A 1 98 ? -1.514 -0.175 13.346 1.00 93.50 98 TYR A C 1
ATOM 821 O O . TYR A 1 98 ? -1.100 -1.159 13.958 1.00 93.50 98 TYR A O 1
ATOM 829 N N . MET A 1 99 ? -1.287 0.022 12.047 1.00 93.81 99 MET A N 1
ATOM 830 C CA . MET A 1 99 ? -0.554 -0.919 11.209 1.00 93.81 99 MET A CA 1
ATOM 831 C C . MET A 1 99 ? 0.952 -0.870 11.508 1.00 93.81 99 MET A C 1
ATOM 833 O O . MET A 1 99 ? 1.566 -1.928 11.599 1.00 93.81 99 MET A O 1
ATOM 837 N N . SER A 1 100 ? 1.514 0.300 11.822 1.00 91.81 100 SER A N 1
ATOM 838 C CA . SER A 1 100 ? 2.900 0.451 12.287 1.00 91.81 100 SER A CA 1
ATOM 839 C C . SER A 1 100 ? 3.179 -0.394 13.534 1.00 91.81 100 SER A C 1
ATOM 841 O O . SER A 1 100 ? 4.188 -1.088 13.595 1.00 91.81 100 SER A O 1
ATOM 843 N N . LEU A 1 101 ? 2.247 -0.437 14.496 1.00 89.81 101 LEU A N 1
ATOM 844 C CA . LEU A 1 101 ? 2.369 -1.308 15.676 1.00 89.81 101 LEU A CA 1
ATOM 845 C C . LEU A 1 101 ? 2.308 -2.804 15.335 1.00 89.81 101 LEU A C 1
ATOM 847 O O . LEU A 1 101 ? 2.893 -3.618 16.050 1.00 89.81 101 LEU A O 1
ATOM 851 N N . ILE A 1 102 ? 1.565 -3.185 14.292 1.00 89.81 102 ILE A N 1
ATOM 852 C CA . ILE A 1 102 ? 1.511 -4.575 13.825 1.00 89.81 102 ILE A CA 1
ATOM 853 C C . ILE A 1 102 ? 2.839 -4.951 13.177 1.00 89.81 102 ILE A C 1
ATOM 855 O O . ILE A 1 102 ? 3.412 -5.969 13.558 1.00 89.81 102 ILE A O 1
ATOM 859 N N . LEU A 1 103 ? 3.326 -4.123 12.250 1.00 89.31 103 LEU A N 1
ATOM 860 C CA . LEU A 1 103 ? 4.572 -4.358 11.523 1.00 89.31 103 LEU A CA 1
ATOM 861 C C . LEU A 1 103 ? 5.778 -4.395 12.473 1.00 89.31 103 LEU A C 1
ATOM 863 O O . LEU A 1 103 ? 6.578 -5.328 12.424 1.00 89.31 103 LEU A O 1
ATOM 867 N N . GLU A 1 104 ? 5.848 -3.470 13.434 1.00 85.25 104 GLU A N 1
ATOM 868 C CA . GLU A 1 104 ? 6.893 -3.462 14.466 1.00 85.25 104 GLU A CA 1
ATOM 869 C C . GLU A 1 104 ? 6.885 -4.749 15.312 1.00 85.25 104 GLU A C 1
ATOM 871 O O . GLU A 1 104 ? 7.936 -5.289 15.663 1.00 85.25 104 GLU A O 1
ATOM 876 N N . ALA A 1 105 ? 5.699 -5.274 15.635 1.00 82.25 105 ALA A N 1
ATOM 877 C CA . ALA A 1 105 ? 5.571 -6.512 16.398 1.00 82.25 105 ALA A CA 1
ATOM 878 C C . ALA A 1 105 ? 5.956 -7.764 15.588 1.00 82.25 105 ALA A C 1
ATOM 880 O O . ALA A 1 105 ? 6.256 -8.800 16.190 1.00 82.25 105 ALA A O 1
ATOM 881 N N . THR A 1 106 ? 5.941 -7.692 14.252 1.00 78.75 106 THR A N 1
ATOM 882 C CA . THR A 1 106 ? 6.334 -8.797 13.365 1.00 78.75 106 THR A CA 1
ATOM 883 C C . THR A 1 106 ? 7.814 -8.788 12.995 1.00 78.75 106 THR A C 1
ATOM 885 O O . THR A 1 106 ? 8.364 -9.859 12.761 1.00 78.75 106 THR A O 1
ATOM 888 N N . ASP A 1 107 ? 8.468 -7.624 13.012 1.00 72.75 107 ASP A N 1
ATOM 889 C CA . ASP A 1 107 ? 9.841 -7.446 12.517 1.00 72.75 107 ASP A CA 1
ATOM 890 C C . ASP A 1 107 ? 10.923 -8.090 13.421 1.00 72.75 107 ASP A C 1
ATOM 892 O O . ASP A 1 107 ? 12.067 -8.287 13.024 1.00 72.75 107 ASP A O 1
ATOM 896 N N . GLY A 1 108 ? 10.575 -8.499 14.651 1.00 61.84 108 GLY A N 1
ATOM 897 C CA . GLY A 1 108 ? 11.328 -9.489 15.450 1.00 61.84 108 GLY A CA 1
ATOM 898 C C . GLY A 1 108 ? 12.798 -9.173 15.790 1.00 61.84 108 GLY A C 1
ATOM 899 O O . GLY A 1 108 ? 13.496 -10.030 16.342 1.00 61.84 108 GLY A O 1
ATOM 900 N N . GLY A 1 109 ? 13.291 -7.974 15.468 1.00 65.00 109 GLY A N 1
ATOM 901 C CA . GLY A 1 109 ? 14.682 -7.574 15.653 1.00 65.00 109 GLY A CA 1
ATOM 902 C C . GLY A 1 109 ? 15.125 -7.538 17.120 1.00 65.00 109 GLY A C 1
ATOM 903 O O . GLY A 1 109 ? 14.328 -7.503 18.051 1.00 65.00 109 GLY A O 1
ATOM 904 N N . SER A 1 110 ? 16.439 -7.467 17.362 1.00 61.28 110 SER A N 1
ATOM 905 C CA . SER A 1 110 ? 17.008 -7.454 18.732 1.00 61.28 110 SER A CA 1
ATOM 906 C C . SER A 1 110 ? 16.543 -6.272 19.605 1.00 61.28 110 SER A C 1
ATOM 908 O O . SER A 1 110 ? 16.772 -6.274 20.815 1.00 61.28 110 SER A O 1
ATOM 910 N N . PHE A 1 111 ? 15.903 -5.272 18.993 1.00 68.81 111 PHE A N 1
ATOM 911 C CA . PHE A 1 111 ? 15.326 -4.093 19.636 1.00 68.81 111 PHE A CA 1
ATOM 912 C C . PHE A 1 111 ? 13.805 -3.991 19.459 1.00 68.81 111 PHE A C 1
ATOM 914 O O . PHE A 1 111 ? 13.243 -2.953 19.797 1.00 68.81 111 PHE A O 1
ATOM 921 N N . SER A 1 112 ? 13.141 -5.034 18.948 1.00 65.06 112 SER A N 1
ATOM 922 C CA . SER A 1 112 ? 11.691 -5.028 18.756 1.00 65.06 112 SER A CA 1
ATOM 923 C C . SER A 1 112 ? 10.984 -4.816 20.091 1.00 65.06 112 SER A C 1
ATOM 925 O O . SER A 1 112 ? 11.331 -5.450 21.100 1.00 65.06 112 SER A O 1
ATOM 927 N N . THR A 1 113 ? 9.966 -3.963 20.101 1.00 62.81 113 THR A N 1
ATOM 928 C CA . THR A 1 113 ? 9.099 -3.808 21.267 1.00 62.81 113 THR A CA 1
ATOM 929 C C . THR A 1 113 ? 8.440 -5.157 21.590 1.00 62.81 113 THR A C 1
ATOM 931 O O . THR A 1 113 ? 8.033 -5.874 20.674 1.00 62.81 113 THR A O 1
ATOM 934 N N . PRO A 1 114 ? 8.348 -5.570 22.874 1.00 63.62 114 PRO A N 1
ATOM 935 C CA . PRO A 1 114 ? 7.684 -6.819 23.227 1.00 63.62 114 PRO A CA 1
ATOM 936 C C . PRO A 1 114 ? 6.273 -6.862 22.630 1.00 63.62 114 PRO A C 1
ATOM 938 O O . PRO A 1 114 ? 5.592 -5.833 22.682 1.00 63.62 114 PRO A O 1
ATOM 941 N N . PRO A 1 115 ? 5.802 -8.024 22.137 1.00 63.84 115 PRO A N 1
ATOM 942 C CA . PRO A 1 115 ? 4.475 -8.133 21.549 1.00 63.84 115 PRO A CA 1
ATOM 943 C C . PRO A 1 115 ? 3.417 -7.575 22.506 1.00 63.84 115 PRO A C 1
ATOM 945 O O . PRO A 1 115 ? 3.212 -8.097 23.606 1.00 63.84 115 PRO A O 1
ATOM 948 N N . ALA A 1 116 ? 2.771 -6.487 22.098 1.00 68.69 116 ALA A N 1
ATOM 949 C CA . ALA A 1 116 ? 1.693 -5.851 22.835 1.00 68.69 116 ALA A CA 1
ATOM 950 C C . ALA A 1 116 ? 0.362 -6.128 22.133 1.00 68.69 116 ALA A C 1
ATOM 952 O O . ALA A 1 116 ? 0.300 -6.308 20.919 1.00 68.69 116 ALA A O 1
ATOM 953 N N . ASN A 1 117 ? -0.731 -6.151 22.898 1.00 77.25 117 ASN A N 1
ATOM 954 C CA . ASN A 1 117 ? -2.059 -6.240 22.299 1.00 77.25 117 ASN A CA 1
ATOM 955 C C . ASN A 1 117 ? -2.345 -4.949 21.521 1.00 77.25 117 ASN A C 1
ATOM 957 O O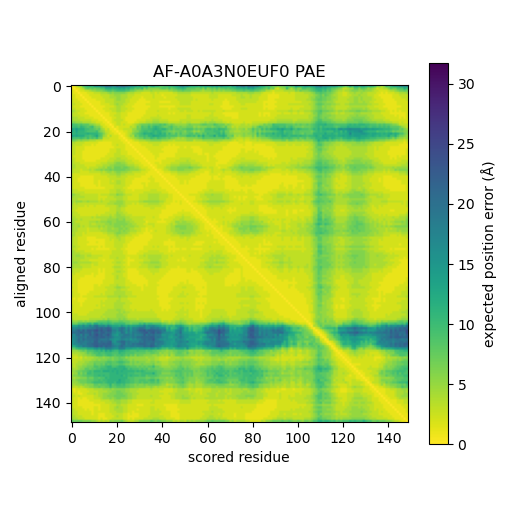 . ASN A 1 117 ? -2.641 -3.915 22.126 1.00 77.25 117 ASN A O 1
ATOM 961 N N . VAL A 1 118 ? -2.284 -5.015 20.191 1.00 84.69 118 VAL A N 1
ATOM 962 C CA . VAL A 1 118 ? -2.679 -3.907 19.320 1.00 84.69 118 VAL A CA 1
ATOM 963 C C . VAL A 1 118 ? -4.206 -3.828 19.301 1.00 84.69 118 VAL A C 1
ATOM 965 O O . VAL A 1 118 ? -4.898 -4.774 18.918 1.00 84.69 118 VAL A O 1
ATOM 968 N N . ARG A 1 119 ? -4.757 -2.703 19.767 1.00 86.69 119 ARG A N 1
ATOM 969 C CA . ARG A 1 119 ? -6.207 -2.494 19.864 1.00 86.69 119 ARG A CA 1
ATOM 970 C C . ARG A 1 119 ? -6.712 -1.717 18.653 1.00 86.69 119 ARG A C 1
ATOM 972 O O . ARG A 1 119 ? -6.288 -0.590 18.415 1.00 86.69 119 ARG A O 1
ATOM 979 N N . GLY A 1 120 ? -7.666 -2.304 17.933 1.00 90.62 120 GLY A N 1
ATOM 980 C CA . GLY A 1 120 ? -8.337 -1.646 16.817 1.00 90.62 120 GLY A CA 1
ATOM 981 C C . GLY A 1 120 ? -9.370 -0.594 17.240 1.00 90.62 120 GLY A C 1
ATOM 982 O O . GLY A 1 120 ? -9.469 -0.191 18.402 1.00 90.62 120 GLY A O 1
ATOM 983 N N . ASN A 1 121 ? -10.181 -0.145 16.281 1.00 92.62 121 ASN A N 1
ATOM 984 C CA . ASN A 1 121 ? -11.223 0.868 16.496 1.00 92.62 121 ASN A CA 1
ATOM 985 C C . ASN A 1 121 ? -12.644 0.293 16.683 1.00 92.62 121 ASN A C 1
ATOM 987 O O . ASN A 1 121 ? -13.604 1.060 16.770 1.00 92.62 121 ASN A O 1
ATOM 991 N N . LEU A 1 122 ? -12.783 -1.033 16.764 1.00 91.88 122 LEU A N 1
ATOM 992 C CA . LEU A 1 122 ? -14.057 -1.725 16.944 1.00 91.88 122 LEU A CA 1
ATOM 993 C C . LEU A 1 122 ? -14.412 -1.881 18.431 1.00 91.88 122 LEU A C 1
ATOM 995 O O . LEU A 1 122 ? -13.585 -2.298 19.243 1.00 91.88 122 LEU A O 1
ATOM 999 N N . ILE A 1 123 ? -15.667 -1.584 18.783 1.00 90.00 123 ILE A N 1
ATOM 1000 C CA . ILE A 1 123 ? -16.177 -1.666 20.159 1.00 90.00 123 ILE A CA 1
ATOM 1001 C C . ILE A 1 123 ? -17.238 -2.760 20.248 1.00 90.00 123 ILE A C 1
ATOM 1003 O O . ILE A 1 123 ? -18.229 -2.747 19.518 1.00 90.00 123 ILE A O 1
ATOM 1007 N N . ASN A 1 124 ? -17.052 -3.688 21.185 1.00 91.38 124 ASN A N 1
ATOM 1008 C CA . ASN A 1 124 ? -18.074 -4.658 21.547 1.00 91.38 124 ASN A CA 1
ATOM 1009 C C . ASN A 1 124 ? -19.076 -4.014 22.514 1.00 91.38 124 ASN A C 1
ATOM 1011 O O . ASN A 1 124 ? -18.763 -3.772 23.676 1.00 91.38 124 ASN A O 1
ATOM 1015 N N . THR A 1 125 ? -20.300 -3.775 22.045 1.00 93.38 125 THR A N 1
ATOM 1016 C CA . THR A 1 125 ? -21.346 -3.083 22.818 1.00 93.38 125 THR A CA 1
ATOM 1017 C C . THR A 1 125 ? -21.950 -3.924 23.948 1.00 93.38 125 THR A C 1
ATOM 1019 O O . THR A 1 125 ? -22.749 -3.405 24.723 1.00 93.38 125 THR A O 1
ATOM 1022 N N . THR A 1 126 ? -21.632 -5.222 24.029 1.00 96.00 126 THR A N 1
ATOM 1023 C CA . THR A 1 126 ? -22.125 -6.126 25.088 1.00 96.00 126 THR A CA 1
ATOM 1024 C C . THR A 1 126 ? -21.096 -6.375 26.188 1.00 96.00 126 THR A C 1
ATOM 1026 O O . THR A 1 126 ? -21.478 -6.577 27.339 1.00 96.00 126 THR A O 1
ATOM 1029 N N . ASN A 1 127 ? -19.805 -6.358 25.848 1.00 93.25 127 ASN A N 1
ATOM 1030 C CA . ASN A 1 127 ? -18.695 -6.499 26.785 1.00 93.25 127 ASN A CA 1
ATOM 1031 C C . ASN A 1 127 ? -17.446 -5.809 26.218 1.00 93.25 127 ASN A C 1
ATOM 1033 O O . ASN A 1 127 ? -16.768 -6.377 25.363 1.00 93.25 127 ASN A O 1
ATOM 1037 N N . GLU A 1 128 ? -17.130 -4.612 26.711 1.00 88.62 128 GLU A N 1
ATOM 1038 C CA . GLU A 1 128 ? -16.012 -3.797 26.213 1.00 88.62 128 GLU A CA 1
ATOM 1039 C C . GLU A 1 128 ? -14.629 -4.425 26.451 1.00 88.62 128 GLU A C 1
ATOM 1041 O O . GLU A 1 128 ? -13.704 -4.158 25.683 1.00 88.62 128 GLU A O 1
ATOM 1046 N N . GLU A 1 129 ? -14.496 -5.295 27.459 1.00 89.19 129 GLU A N 1
ATOM 1047 C CA . GLU A 1 129 ? -13.258 -6.041 27.733 1.00 89.19 129 GLU A CA 1
ATOM 1048 C C . GLU A 1 129 ? -13.004 -7.134 26.684 1.00 89.19 129 GLU A C 1
ATOM 1050 O O . GLU A 1 129 ? -11.874 -7.579 26.500 1.00 89.19 129 GLU A O 1
ATOM 1055 N N . ASN A 1 130 ? -14.046 -7.561 25.962 1.00 89.44 130 ASN A N 1
ATOM 1056 C CA . ASN A 1 130 ? -13.944 -8.499 24.847 1.00 89.44 130 ASN A CA 1
ATOM 1057 C C . ASN A 1 130 ? -13.867 -7.738 23.512 1.00 89.44 130 ASN A C 1
ATOM 1059 O O . ASN A 1 130 ? -14.824 -7.729 22.727 1.00 89.44 130 ASN A O 1
ATOM 1063 N N . TYR A 1 131 ? -12.747 -7.049 23.295 1.00 86.69 131 TYR A N 1
ATOM 1064 C CA . TYR A 1 131 ? -12.500 -6.243 22.100 1.00 86.69 131 TYR A CA 1
ATOM 1065 C C . TYR A 1 131 ? -12.058 -7.094 20.900 1.00 86.69 131 TYR A C 1
ATOM 1067 O O . TYR A 1 131 ? -11.420 -8.134 21.046 1.00 86.69 131 TYR A O 1
ATOM 1075 N N . ALA A 1 132 ? -12.394 -6.635 19.693 1.00 87.69 132 ALA A N 1
ATOM 1076 C CA . ALA A 1 132 ? -11.915 -7.254 18.462 1.00 87.69 132 ALA A CA 1
ATOM 1077 C C . ALA A 1 132 ? -10.480 -6.799 18.152 1.00 87.69 132 ALA A C 1
ATOM 1079 O O . ALA A 1 132 ? -10.134 -5.636 18.361 1.00 87.69 132 ALA A O 1
ATOM 1080 N N . TYR A 1 133 ? -9.670 -7.706 17.605 1.00 86.62 133 TYR A N 1
ATOM 1081 C CA . TYR A 1 133 ? -8.297 -7.404 17.183 1.00 86.62 133 TYR A CA 1
ATOM 1082 C C . TYR A 1 133 ? -8.217 -6.658 15.845 1.00 86.62 133 TYR A C 1
ATOM 1084 O O . TYR A 1 133 ? -7.180 -6.088 15.529 1.00 86.62 133 TYR A O 1
ATOM 1092 N N . GLY A 1 134 ? -9.303 -6.645 15.067 1.00 88.25 134 GLY A N 1
ATOM 1093 C CA . GLY A 1 134 ? -9.355 -5.993 13.760 1.00 88.25 134 GLY A CA 1
ATOM 1094 C C . GLY A 1 134 ? -9.604 -4.487 13.826 1.00 88.25 134 GLY A C 1
ATOM 1095 O O . GLY A 1 134 ? -10.070 -3.943 14.831 1.00 88.25 134 GLY A O 1
ATOM 1096 N N . TYR A 1 135 ? -9.355 -3.829 12.699 1.00 94.31 135 TYR A N 1
ATOM 1097 C CA . TYR A 1 135 ? -9.567 -2.403 12.505 1.00 94.31 135 TYR A CA 1
ATOM 1098 C C . TYR A 1 135 ? -10.499 -2.177 11.315 1.00 94.31 135 TYR A C 1
ATOM 1100 O O . TYR A 1 135 ? -10.312 -2.745 10.242 1.00 94.31 135 TYR A O 1
ATOM 1108 N N . PHE A 1 136 ? -11.522 -1.352 11.500 1.00 94.75 136 PHE A N 1
ATOM 1109 C CA . PHE A 1 136 ? -12.369 -0.889 10.409 1.00 94.75 136 PHE A CA 1
ATOM 1110 C C . PHE A 1 136 ? -11.730 0.328 9.748 1.00 94.75 136 PHE A C 1
ATOM 1112 O O . PHE A 1 136 ? -11.443 1.278 10.463 1.00 94.75 136 PHE A O 1
ATOM 1119 N N . ARG A 1 137 ? -11.564 0.337 8.424 1.00 95.00 137 ARG A N 1
ATOM 1120 C CA . ARG A 1 137 ? -11.091 1.495 7.645 1.00 95.00 137 ARG A CA 1
ATOM 1121 C C . ARG A 1 137 ? -11.922 1.680 6.377 1.00 95.00 137 ARG A C 1
ATOM 1123 O O . ARG A 1 137 ? -12.591 0.742 5.942 1.00 95.00 137 ARG A O 1
ATOM 1130 N N . LEU A 1 138 ? -11.853 2.869 5.785 1.00 94.81 138 LEU A N 1
ATOM 1131 C CA . LEU A 1 138 ? -12.461 3.188 4.493 1.00 94.81 138 LEU A CA 1
ATOM 1132 C C . LEU A 1 138 ? -11.449 3.963 3.639 1.00 94.81 138 LEU A C 1
ATOM 1134 O O . LEU A 1 138 ? -10.977 5.011 4.056 1.00 94.81 138 LEU A O 1
ATOM 1138 N N . CYS A 1 139 ? -11.116 3.460 2.455 1.00 96.50 139 CYS A N 1
ATOM 1139 C CA . CYS A 1 139 ? -10.087 4.049 1.599 1.00 96.50 139 CYS A CA 1
ATOM 1140 C C . CYS A 1 139 ? -10.364 3.791 0.118 1.00 96.50 139 CYS A C 1
ATOM 1142 O O . CYS A 1 139 ? -11.004 2.796 -0.232 1.00 96.50 139 CYS A O 1
ATOM 1144 N N . GLU A 1 140 ? -9.849 4.673 -0.730 1.00 97.75 140 GLU A N 1
ATOM 1145 C CA . GLU A 1 140 ? -9.630 4.420 -2.149 1.00 97.75 140 GLU A CA 1
ATOM 1146 C C . GLU A 1 140 ? -8.335 3.625 -2.348 1.00 97.75 140 GLU A C 1
ATOM 1148 O O . GLU A 1 140 ? -7.459 3.590 -1.477 1.00 97.75 140 GLU A O 1
ATOM 1153 N N . THR A 1 141 ? -8.247 2.944 -3.487 1.00 98.12 141 THR A N 1
ATOM 1154 C CA . THR A 1 141 ? -7.101 2.106 -3.837 1.00 98.12 141 THR A CA 1
ATOM 1155 C C . THR A 1 141 ? -6.774 2.230 -5.302 1.00 98.12 141 THR A C 1
ATOM 1157 O O . THR A 1 141 ? -7.694 2.184 -6.124 1.00 98.12 141 THR A O 1
ATOM 1160 N N . ASP A 1 142 ? -5.486 2.237 -5.615 1.00 98.69 142 ASP A N 1
ATOM 1161 C CA . ASP A 1 142 ? -5.010 1.959 -6.958 1.00 98.69 142 ASP A CA 1
ATOM 1162 C C . ASP A 1 142 ? -4.364 0.571 -7.008 1.00 98.69 142 ASP A C 1
ATOM 1164 O O . ASP A 1 142 ? -3.641 0.175 -6.096 1.00 98.69 142 ASP A O 1
ATOM 1168 N N . ILE A 1 143 ? -4.676 -0.201 -8.048 1.00 98.56 143 ILE A N 1
ATOM 1169 C CA . ILE A 1 143 ? -4.232 -1.593 -8.184 1.00 98.56 143 ILE A CA 1
ATOM 1170 C C . ILE A 1 143 ? -3.472 -1.739 -9.494 1.00 98.56 143 ILE A C 1
ATOM 1172 O O . ILE A 1 143 ? -3.946 -1.339 -10.566 1.00 98.56 143 ILE A O 1
ATOM 1176 N N . ARG A 1 144 ? -2.294 -2.350 -9.416 1.00 98.44 144 ARG A N 1
ATOM 1177 C CA . ARG A 1 144 ? -1.457 -2.687 -10.565 1.00 98.44 144 ARG A CA 1
ATOM 1178 C C . ARG A 1 144 ? -1.006 -4.136 -10.469 1.00 98.44 144 ARG A C 1
ATOM 1180 O O . ARG A 1 144 ? -0.946 -4.717 -9.394 1.00 98.44 144 ARG A O 1
ATOM 1187 N N . SER A 1 145 ? -0.724 -4.710 -11.627 1.00 98.12 145 SER A N 1
ATOM 1188 C CA . SER A 1 145 ? -0.117 -6.028 -11.754 1.00 98.12 145 SER A CA 1
ATOM 1189 C C . SER A 1 145 ? 1.078 -5.874 -12.674 1.00 98.12 145 SER A C 1
ATOM 1191 O O . SER A 1 145 ? 0.927 -5.343 -13.779 1.00 98.12 145 SER A O 1
ATOM 1193 N N . TYR A 1 146 ? 2.242 -6.281 -12.194 1.00 98.38 146 TYR A N 1
ATOM 1194 C CA . TYR A 1 146 ? 3.509 -6.193 -12.896 1.00 98.38 146 TYR A CA 1
ATOM 1195 C C . TYR A 1 146 ? 4.066 -7.601 -13.098 1.00 98.38 146 TYR A C 1
ATOM 1197 O O . TYR A 1 146 ? 3.945 -8.448 -12.216 1.00 98.38 146 TYR A O 1
ATOM 1205 N N . VAL A 1 147 ? 4.614 -7.870 -14.281 1.00 98.50 147 VAL A N 1
ATOM 1206 C CA . VAL A 1 147 ? 5.326 -9.121 -14.558 1.00 98.50 147 VAL A CA 1
ATOM 1207 C C . VAL A 1 147 ? 6.796 -8.766 -14.605 1.00 98.50 147 VAL A C 1
ATOM 1209 O O . VAL A 1 147 ? 7.162 -7.916 -15.412 1.00 98.50 147 VAL A O 1
ATOM 1212 N N . VAL A 1 148 ? 7.587 -9.399 -13.745 1.00 97.69 148 VAL A N 1
ATOM 1213 C CA . VAL A 1 148 ? 9.030 -9.175 -13.656 1.00 97.69 148 VAL A CA 1
ATOM 1214 C C . VAL A 1 148 ? 9.678 -9.558 -14.987 1.00 97.69 148 VAL A C 1
ATOM 1216 O O . VAL A 1 148 ? 9.395 -10.636 -15.523 1.00 97.69 148 VAL A O 1
ATOM 1219 N N . GLU A 1 149 ? 10.487 -8.660 -15.548 1.00 93.81 149 GLU A N 1
ATOM 1220 C CA . GLU A 1 149 ? 11.120 -8.808 -16.872 1.00 93.81 149 GLU A CA 1
ATOM 1221 C C . GLU A 1 149 ? 12.480 -9.514 -16.840 1.00 93.81 149 GLU A C 1
ATOM 1223 O O . GLU A 1 149 ? 13.080 -9.637 -15.748 1.00 93.81 149 GLU A O 1
#

pLDDT: mean 92.65, std 8.68, range [61.28, 98.81]

Solvent-accessible surface area (backbone atoms only — not comparable to full-atom values): 8869 Å² total; per-residue (Å²): 130,83,54,80,22,69,51,64,60,73,76,49,74,52,76,42,68,56,31,74,99,83,43,75,32,44,33,44,36,38,30,32,61,48,60,61,90,54,90,52,30,36,35,42,36,43,39,40,91,87,50,93,60,70,48,73,51,77,50,68,31,92,90,49,58,44,36,79,47,72,54,73,49,67,49,98,84,60,48,71,69,40,53,43,38,38,41,39,31,14,41,50,68,72,54,48,58,53,49,51,54,52,53,47,50,66,66,70,47,102,79,43,64,76,83,66,90,67,76,40,81,49,79,34,94,90,44,68,89,62,54,50,72,54,66,80,79,46,57,39,71,38,78,51,74,46,67,42,116

Nearest PDB structures (foldseek):
  8d7r-assembly1_B  TM=5.100E-01  e=6.771E-02  Homo sapiens
  8v29-assembly1_C  TM=5.663E-01  e=1.500E-01  Homo sapiens
  6az2-assembly1_B  TM=6.160E-01  e=9.776E-01  Saccharomyces cerevisiae S288C
  7uwj-assembly1_D  TM=5.171E-01  e=3.139E-01  Homo sapiens
  2n59-assembly1_A  TM=5.622E-01  e=1.540E+00  Rhodopseudomonas palustris DX-1